Protein AF-A0A1H4EUS7-F1 (afdb_monomer_lite)

pLDDT: mean 73.01, std 17.42, range [33.56, 90.19]

Foldseek 3Di:
DDDDDDDVVVVVDDDDDDDDDDDDDDDPPDPDDPPDLVLVLVLLVLLLVVCLVVLQQLPPDPVSLLLLLLQQCASNNPSCLVSNQSSLVSDPPHDPVVSVVSNVVSNVPNPVPRHVVSVVVSSVVSVDDSVVSVVVSVVVVPPD

Secondary structure (DSSP, 8-state):
-------TTTTSS--------------S--------HHHHHHHHHHHHHHHHHTT--S-SSHHHHHHHHHHHHHHHGGGGHHHHHHHHHHSTT--HHHHHHHHHHHHH---SSS-HHHHHHHHHHTT--HHHHHHHHHHHHT--

Structure (mmCIF, N/CA/C/O backbone):
data_AF-A0A1H4EUS7-F1
#
_entry.id   AF-A0A1H4EUS7-F1
#
loop_
_atom_site.group_PDB
_atom_site.id
_atom_site.type_symbol
_atom_site.label_atom_id
_atom_site.label_alt_id
_atom_site.label_comp_id
_atom_site.label_asym_id
_atom_site.label_entity_id
_atom_site.label_seq_id
_atom_site.pdbx_PDB_ins_code
_atom_site.Cartn_x
_atom_site.Cartn_y
_atom_site.Cartn_z
_atom_site.occupancy
_atom_site.B_iso_or_equiv
_atom_site.auth_seq_id
_atom_site.auth_comp_id
_atom_site.auth_asym_id
_atom_site.auth_atom_id
_atom_site.pdbx_PDB_model_num
ATOM 1 N N . MET A 1 1 ? 37.264 50.391 -29.932 1.00 42.25 1 MET A N 1
ATOM 2 C CA . MET A 1 1 ? 36.592 49.131 -30.314 1.00 42.25 1 MET A CA 1
ATOM 3 C C . MET A 1 1 ? 37.417 48.023 -29.698 1.00 42.25 1 MET A C 1
ATOM 5 O O . MET A 1 1 ? 38.415 47.619 -30.277 1.00 42.25 1 MET A O 1
ATOM 9 N N . GLU A 1 2 ? 37.110 47.696 -28.447 1.00 45.62 2 GLU A N 1
ATOM 10 C CA . GLU A 1 2 ? 37.923 46.810 -27.613 1.00 45.62 2 GLU A CA 1
ATOM 11 C C . GLU A 1 2 ? 37.609 45.347 -27.922 1.00 45.62 2 GLU A C 1
ATOM 13 O O . GLU A 1 2 ? 36.449 44.949 -28.031 1.00 45.62 2 GLU A O 1
ATOM 18 N N . ALA A 1 3 ? 38.676 44.577 -28.123 1.00 51.88 3 ALA A N 1
ATOM 19 C CA . ALA A 1 3 ? 38.644 43.156 -28.404 1.00 51.88 3 ALA A CA 1
ATOM 20 C C . ALA A 1 3 ? 38.525 42.375 -27.088 1.00 51.88 3 ALA A C 1
ATOM 22 O O . ALA A 1 3 ? 39.385 42.481 -26.217 1.00 51.88 3 ALA A O 1
ATOM 23 N N . LEU A 1 4 ? 37.468 41.574 -26.965 1.00 45.91 4 LEU A N 1
ATOM 24 C CA . LEU A 1 4 ? 37.301 40.580 -25.906 1.00 45.91 4 LEU A CA 1
ATOM 25 C C . LEU A 1 4 ? 38.198 39.371 -26.210 1.00 45.91 4 LEU A C 1
ATOM 27 O O . LEU A 1 4 ? 37.852 38.529 -27.038 1.00 45.91 4 LEU A O 1
ATOM 31 N N . ALA A 1 5 ? 39.364 39.307 -25.563 1.00 57.22 5 ALA A N 1
ATOM 32 C CA . ALA A 1 5 ? 40.206 38.117 -25.534 1.00 57.22 5 ALA A CA 1
ATOM 33 C C . ALA A 1 5 ? 39.714 37.157 -24.437 1.00 57.22 5 ALA A C 1
ATOM 35 O O . ALA A 1 5 ? 39.392 37.567 -23.326 1.00 57.22 5 ALA A O 1
ATOM 36 N N . PHE A 1 6 ? 39.616 35.883 -24.804 1.00 51.50 6 PHE A N 1
ATOM 37 C CA . PHE A 1 6 ? 39.058 34.778 -24.031 1.00 51.50 6 PHE A CA 1
ATOM 38 C C . PHE A 1 6 ? 39.945 34.447 -22.818 1.00 51.50 6 PHE A C 1
ATOM 40 O O . PHE A 1 6 ? 41.087 34.023 -22.989 1.00 51.50 6 PHE A O 1
ATOM 47 N N . ASP A 1 7 ? 39.419 34.652 -21.609 1.00 60.41 7 ASP A N 1
ATOM 48 C CA . ASP A 1 7 ? 40.129 34.455 -20.342 1.00 60.41 7 ASP A CA 1
ATOM 49 C C . ASP A 1 7 ? 39.904 33.017 -19.818 1.00 60.41 7 ASP A C 1
ATOM 51 O O . ASP A 1 7 ? 38.775 32.658 -19.465 1.00 60.41 7 ASP A O 1
ATOM 55 N N . PRO A 1 8 ? 40.930 32.145 -19.790 1.00 54.75 8 PRO A N 1
ATOM 56 C CA . PRO A 1 8 ? 40.759 30.720 -19.499 1.00 54.75 8 PRO A CA 1
ATOM 57 C C . PRO A 1 8 ? 40.483 30.409 -18.018 1.00 54.75 8 PRO A C 1
ATOM 59 O O . PRO A 1 8 ? 40.166 29.265 -17.695 1.00 54.75 8 PRO A O 1
ATOM 62 N N . LEU A 1 9 ? 40.568 31.395 -17.113 1.00 50.88 9 LEU A N 1
ATOM 63 C CA . LEU A 1 9 ? 40.264 31.203 -15.690 1.00 50.88 9 LEU A CA 1
ATOM 64 C C . LEU A 1 9 ? 38.757 31.284 -15.387 1.00 50.88 9 LEU A C 1
ATOM 66 O O . LEU A 1 9 ? 38.291 30.666 -14.434 1.00 50.88 9 LEU A O 1
ATOM 70 N N . ALA A 1 10 ? 37.972 31.947 -16.246 1.00 53.97 10 ALA A N 1
ATOM 71 C CA . ALA A 1 10 ? 36.510 31.999 -16.133 1.00 53.97 10 ALA A CA 1
ATOM 72 C C . ALA A 1 10 ? 35.837 30.634 -16.380 1.00 53.97 10 ALA A C 1
ATOM 74 O O . ALA A 1 10 ? 34.669 30.435 -16.050 1.00 53.97 10 ALA A O 1
ATOM 75 N N . TRP A 1 11 ? 36.574 29.681 -16.954 1.00 57.50 11 TRP A N 1
ATOM 76 C CA . TRP A 1 11 ? 36.070 28.346 -17.270 1.00 57.50 11 TRP A CA 1
ATOM 77 C C . TRP A 1 11 ? 36.243 27.330 -16.135 1.00 57.50 11 TRP A C 1
ATOM 79 O O . TRP A 1 11 ? 35.674 26.244 -16.204 1.00 57.50 11 TRP A O 1
ATOM 89 N N . LEU A 1 12 ? 36.982 27.677 -15.074 1.00 50.00 12 LEU A N 1
ATOM 90 C CA . LEU A 1 12 ? 37.103 26.833 -13.881 1.00 50.00 12 LEU A CA 1
ATOM 91 C C . LEU A 1 12 ? 35.919 27.019 -12.906 1.00 50.00 12 LEU A C 1
ATOM 93 O O . LEU A 1 12 ? 35.743 26.207 -12.003 1.00 50.00 12 LEU A O 1
ATOM 97 N N . GLU A 1 13 ? 35.079 28.041 -13.113 1.00 52.19 13 GLU A N 1
ATOM 98 C CA . GLU A 1 13 ? 33.923 28.365 -12.264 1.00 52.19 13 GLU A CA 1
ATOM 99 C C . GLU A 1 13 ? 32.618 28.473 -13.068 1.00 52.19 13 GLU A C 1
ATOM 101 O O . GLU A 1 13 ? 31.943 29.503 -13.091 1.00 52.19 13 GLU A O 1
ATOM 106 N N . GLN A 1 14 ? 32.231 27.389 -13.739 1.00 53.53 14 GLN A N 1
ATOM 107 C CA . GLN A 1 14 ? 30.871 27.245 -14.265 1.00 53.53 14 GLN A CA 1
ATOM 108 C C . GLN A 1 14 ? 30.231 25.991 -13.652 1.00 53.53 14 GLN A C 1
ATOM 110 O O . GLN A 1 14 ? 30.566 24.873 -14.056 1.00 53.53 14 GLN A O 1
ATOM 115 N N . PRO A 1 15 ? 29.310 26.131 -12.679 1.00 50.19 15 PRO A N 1
ATOM 116 C CA . PRO A 1 15 ? 28.418 25.036 -12.330 1.00 50.19 15 PRO A CA 1
ATOM 117 C C . PRO A 1 15 ? 27.589 24.681 -13.571 1.00 50.19 15 PRO A C 1
ATOM 119 O O . PRO A 1 15 ? 26.894 25.524 -14.136 1.00 50.19 15 PRO A O 1
ATOM 122 N N . THR A 1 16 ? 27.712 23.436 -14.028 1.00 44.88 16 THR A N 1
ATOM 123 C CA . THR A 1 16 ? 26.932 22.903 -15.149 1.00 44.88 16 THR A CA 1
ATOM 124 C C . THR A 1 16 ? 25.438 22.908 -14.816 1.00 44.88 16 THR A C 1
ATOM 126 O O . THR A 1 16 ? 25.017 22.364 -13.800 1.00 44.88 16 THR A O 1
ATOM 129 N N . ASP A 1 17 ? 24.703 23.566 -15.712 1.00 43.06 17 ASP A N 1
ATOM 130 C CA . ASP A 1 17 ? 23.289 23.477 -16.086 1.00 43.06 17 ASP A CA 1
ATOM 131 C C . ASP A 1 17 ? 22.411 22.410 -15.397 1.00 43.06 17 ASP A C 1
ATOM 133 O O . ASP A 1 17 ? 22.710 21.218 -15.435 1.00 43.06 17 ASP A O 1
ATOM 137 N N . ALA A 1 18 ? 21.267 22.847 -14.855 1.00 41.66 18 ALA A N 1
ATOM 138 C CA . ALA A 1 18 ? 19.929 22.479 -15.342 1.00 41.66 18 ALA A CA 1
ATOM 139 C C . ALA A 1 18 ? 18.861 22.699 -14.254 1.00 41.66 18 ALA A C 1
ATOM 141 O O . ALA A 1 18 ? 19.071 22.401 -13.083 1.00 41.66 18 ALA A O 1
ATOM 142 N N . GLN A 1 19 ? 17.662 23.085 -14.704 1.00 44.28 19 GLN A N 1
ATOM 143 C CA . GLN A 1 19 ? 16.376 23.129 -13.983 1.00 44.28 19 GLN A CA 1
ATOM 144 C C . GLN A 1 19 ? 16.001 24.512 -13.427 1.00 44.28 19 GLN A C 1
ATOM 146 O O . GLN A 1 19 ? 16.182 24.852 -12.260 1.00 44.28 19 GLN A O 1
ATOM 151 N N . GLY A 1 20 ? 15.416 25.309 -14.323 1.00 33.56 20 GLY A N 1
ATOM 152 C CA . GLY A 1 20 ? 14.656 26.495 -13.969 1.00 33.56 20 GLY A CA 1
ATOM 153 C C . GLY A 1 20 ? 13.412 26.184 -13.128 1.00 33.56 20 GLY A C 1
ATOM 154 O O . GLY A 1 20 ? 12.858 25.087 -13.171 1.00 33.56 20 GLY A O 1
ATOM 155 N N . ALA A 1 21 ? 12.976 27.239 -12.437 1.00 34.09 21 ALA A N 1
ATOM 156 C CA . ALA A 1 21 ? 11.788 27.372 -11.592 1.00 34.09 21 ALA A CA 1
ATOM 157 C C . ALA A 1 21 ? 11.876 26.739 -10.186 1.00 34.09 21 ALA A C 1
ATOM 159 O O . ALA A 1 21 ? 11.402 25.646 -9.895 1.00 34.09 21 ALA A O 1
ATOM 160 N N . THR A 1 22 ? 12.459 27.550 -9.307 1.00 39.47 22 THR A N 1
ATOM 161 C CA . THR A 1 22 ? 12.283 27.659 -7.849 1.00 39.47 22 THR A CA 1
ATOM 162 C C . THR A 1 22 ? 10.798 27.731 -7.413 1.00 39.47 22 THR A C 1
ATOM 164 O O . THR A 1 22 ? 9.907 27.832 -8.252 1.00 39.47 22 THR A O 1
ATOM 167 N N . PRO A 1 23 ? 10.478 27.928 -6.119 1.00 50.44 23 PRO A N 1
ATOM 168 C CA . PRO A 1 23 ? 10.851 27.191 -4.913 1.00 50.44 23 PRO A CA 1
ATOM 169 C C . PRO A 1 23 ? 9.578 26.800 -4.121 1.00 50.44 23 PRO A C 1
ATOM 171 O 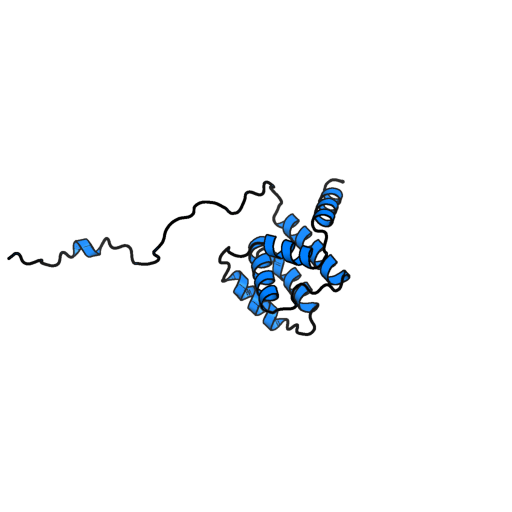O . PRO A 1 23 ? 8.649 27.591 -3.966 1.00 50.44 23 PRO A O 1
ATOM 174 N N . SER A 1 24 ? 9.519 25.608 -3.534 1.00 39.09 24 SER A N 1
ATOM 175 C CA . SER A 1 24 ? 8.562 25.344 -2.449 1.00 39.09 24 SER A CA 1
ATOM 176 C C . SER A 1 24 ? 9.195 24.422 -1.428 1.00 39.09 24 SER A C 1
ATOM 178 O O . SER A 1 24 ? 9.159 23.198 -1.516 1.00 39.09 24 SER A O 1
ATOM 180 N N . ALA A 1 25 ? 9.817 25.083 -0.458 1.00 35.72 25 ALA A N 1
ATOM 181 C CA . ALA A 1 25 ? 9.973 24.566 0.881 1.00 35.72 25 ALA A CA 1
ATOM 182 C C . ALA A 1 25 ? 8.640 23.987 1.376 1.00 35.72 25 ALA A C 1
ATOM 184 O O . ALA A 1 25 ? 7.596 24.594 1.152 1.00 35.72 25 ALA A O 1
ATOM 185 N N . CYS A 1 26 ? 8.731 22.873 2.107 1.00 35.06 26 CYS A N 1
ATOM 186 C CA . CYS A 1 26 ? 7.713 22.370 3.027 1.00 35.06 26 CYS A CA 1
ATOM 187 C C . CYS A 1 26 ? 6.364 22.084 2.337 1.00 35.06 26 CYS A C 1
ATOM 189 O O . CYS A 1 26 ? 5.559 22.965 2.081 1.00 35.06 26 CYS A O 1
ATOM 191 N N . GLN A 1 27 ? 5.993 20.837 2.095 1.00 36.53 27 GLN A N 1
ATOM 192 C CA . GLN A 1 27 ? 5.427 20.008 3.152 1.00 36.53 27 GLN A CA 1
ATOM 193 C C . GLN A 1 27 ? 5.258 18.593 2.581 1.00 36.53 27 GLN A C 1
ATOM 195 O O . GLN A 1 27 ? 4.406 18.370 1.726 1.00 36.53 27 GLN A O 1
ATOM 200 N N . GLN A 1 28 ? 5.973 17.608 3.123 1.00 37.12 28 GLN A N 1
ATOM 201 C CA . GLN A 1 28 ? 5.195 16.462 3.575 1.00 37.12 28 GLN A CA 1
ATOM 202 C C . GLN A 1 28 ? 4.521 16.948 4.862 1.00 37.12 28 GLN A C 1
ATOM 204 O O . GLN A 1 28 ? 5.231 17.430 5.750 1.00 37.12 28 GLN A O 1
ATOM 209 N N . PRO A 1 29 ? 3.181 16.955 4.949 1.00 42.06 29 PRO A N 1
ATOM 210 C CA . PRO A 1 29 ? 2.515 17.313 6.184 1.00 42.06 29 PRO A CA 1
ATOM 211 C C . PRO A 1 29 ? 3.060 16.425 7.299 1.00 42.06 29 PRO A C 1
ATOM 213 O O . PRO A 1 29 ? 3.030 15.199 7.221 1.00 42.06 29 PRO A O 1
ATOM 216 N N . THR A 1 30 ? 3.587 17.084 8.323 1.00 41.84 30 THR A N 1
ATOM 217 C CA . THR A 1 30 ? 3.795 16.553 9.664 1.00 41.84 30 THR A CA 1
ATOM 218 C C . THR A 1 30 ? 2.663 15.601 10.061 1.00 41.84 30 THR A C 1
ATOM 220 O O . THR A 1 30 ? 1.555 16.041 10.359 1.00 41.84 30 THR A O 1
ATOM 223 N N . VAL A 1 31 ? 2.954 14.306 10.114 1.00 41.91 31 VAL A N 1
ATOM 224 C CA . VAL A 1 31 ? 2.363 13.385 11.090 1.00 41.91 31 VAL A CA 1
ATOM 225 C C . VAL A 1 31 ? 3.560 12.963 11.938 1.00 41.91 31 VAL A C 1
ATOM 227 O O . VAL A 1 31 ? 4.358 12.133 11.542 1.00 41.91 31 VAL A O 1
ATOM 230 N N . SER A 1 32 ? 3.904 13.675 13.007 1.00 36.78 32 SER A N 1
ATOM 231 C CA . SER A 1 32 ? 3.227 13.549 14.300 1.00 36.78 32 SER A CA 1
ATOM 232 C C . SER A 1 32 ? 2.871 12.101 14.628 1.00 36.78 32 SER A C 1
ATOM 234 O O . SER A 1 32 ? 1.740 11.833 14.998 1.00 36.78 32 SER A O 1
ATOM 236 N N . GLN A 1 33 ? 3.812 11.172 14.470 1.00 42.53 33 GLN A N 1
ATOM 237 C CA . GLN A 1 33 ? 3.945 9.986 15.314 1.00 42.53 33 GLN A CA 1
ATOM 238 C C . GLN A 1 33 ? 5.311 9.340 15.025 1.00 42.53 33 GLN A C 1
ATOM 240 O O . GLN A 1 33 ? 5.640 9.129 13.862 1.00 42.53 33 GLN A O 1
ATOM 245 N N . PRO A 1 34 ? 6.118 8.988 16.036 1.00 47.91 34 PRO A N 1
ATOM 246 C CA . PRO A 1 34 ? 7.180 8.008 15.857 1.00 47.91 34 PRO A CA 1
ATOM 247 C C . PRO A 1 34 ? 6.524 6.622 15.752 1.00 47.91 34 PRO A C 1
ATOM 249 O O . PRO A 1 34 ? 6.615 5.825 16.680 1.00 47.91 34 PRO A O 1
ATOM 252 N N . LEU A 1 35 ? 5.773 6.362 14.675 1.00 55.53 35 LEU A N 1
ATOM 253 C CA . LEU A 1 35 ? 5.370 4.997 14.351 1.00 55.53 35 LEU A CA 1
ATOM 254 C C . LEU A 1 35 ? 6.557 4.336 13.658 1.00 55.53 35 LEU A C 1
ATOM 256 O O . LEU A 1 35 ? 7.124 4.877 12.709 1.00 55.53 35 LEU A O 1
ATOM 260 N N . SER A 1 36 ? 6.999 3.204 14.187 1.00 68.12 36 SER A N 1
ATOM 261 C CA . SER A 1 36 ? 8.159 2.518 13.631 1.00 68.12 36 SER A CA 1
ATOM 262 C C . SER A 1 36 ? 7.826 2.017 12.218 1.00 68.12 36 SER A C 1
ATOM 264 O O . SER A 1 36 ? 6.689 1.601 11.985 1.00 68.12 36 SER A O 1
ATOM 266 N N . PRO A 1 37 ? 8.787 1.952 11.279 1.00 71.25 37 PRO A N 1
ATOM 267 C CA . PRO A 1 37 ? 8.550 1.418 9.928 1.00 71.25 37 PRO A CA 1
ATOM 268 C C . PRO A 1 37 ? 7.943 -0.001 9.933 1.00 71.25 37 PRO A C 1
ATOM 270 O O . PRO A 1 37 ? 7.223 -0.388 9.015 1.00 71.25 37 PRO A O 1
ATOM 273 N N . SER A 1 38 ? 8.173 -0.764 11.007 1.00 75.06 38 SER A N 1
ATOM 274 C CA . SER A 1 38 ? 7.538 -2.064 11.255 1.00 75.06 38 SER A CA 1
ATOM 275 C C . SER A 1 38 ? 6.027 -1.971 11.537 1.00 75.06 38 SER A C 1
ATOM 277 O O . SER A 1 38 ? 5.249 -2.792 11.056 1.00 75.06 38 SER A O 1
ATOM 279 N N . GLU A 1 39 ? 5.579 -0.959 12.285 1.00 80.69 39 GLU A N 1
ATOM 280 C CA . GLU A 1 39 ? 4.156 -0.758 12.589 1.00 80.69 39 GLU A CA 1
ATOM 281 C C . GLU A 1 39 ? 3.381 -0.308 11.351 1.00 80.69 39 GLU A C 1
ATOM 283 O O . GLU A 1 39 ? 2.255 -0.751 11.126 1.00 80.69 39 GLU A O 1
ATOM 288 N N . GLU A 1 40 ? 3.999 0.531 10.517 1.00 82.50 40 GLU A N 1
ATOM 289 C CA . GLU A 1 40 ? 3.407 0.964 9.252 1.00 82.50 40 GLU A CA 1
ATOM 290 C C . GLU A 1 40 ? 3.221 -0.220 8.290 1.00 82.50 40 GLU A C 1
ATOM 292 O O . GLU A 1 40 ? 2.160 -0.360 7.676 1.00 82.50 40 GLU A O 1
ATOM 297 N N . LEU A 1 41 ? 4.195 -1.141 8.241 1.00 86.44 41 LEU A N 1
ATOM 298 C CA . LEU A 1 41 ? 4.075 -2.405 7.509 1.00 86.44 41 LEU A CA 1
ATOM 299 C C . LEU A 1 41 ? 2.926 -3.255 8.046 1.00 86.44 41 LEU A C 1
ATOM 301 O O . LEU A 1 41 ? 2.137 -3.787 7.265 1.00 86.44 41 LEU A O 1
ATOM 305 N N . ALA A 1 42 ? 2.814 -3.388 9.366 1.00 86.69 42 ALA A N 1
ATOM 306 C CA . ALA A 1 42 ? 1.767 -4.186 9.988 1.00 86.69 42 ALA A CA 1
ATOM 307 C C . ALA A 1 42 ? 0.365 -3.614 9.706 1.00 86.69 42 ALA A C 1
ATOM 309 O O . ALA A 1 42 ? -0.548 -4.369 9.362 1.00 86.69 42 ALA A O 1
ATOM 310 N N . LEU A 1 43 ? 0.204 -2.288 9.761 1.00 86.88 43 LEU A N 1
ATOM 311 C CA . LEU A 1 43 ? -1.028 -1.600 9.365 1.00 86.88 43 LEU A CA 1
ATOM 312 C C . LEU A 1 43 ? -1.351 -1.829 7.890 1.00 86.88 43 LEU A C 1
ATOM 314 O O . LEU A 1 43 ? -2.465 -2.241 7.564 1.00 86.88 43 LEU A O 1
ATOM 318 N N . ALA A 1 44 ? -0.380 -1.631 6.998 1.00 88.12 44 ALA A N 1
ATOM 319 C CA . ALA A 1 44 ? -0.572 -1.860 5.572 1.00 88.12 44 ALA A CA 1
ATOM 320 C C . ALA A 1 44 ? -0.924 -3.324 5.261 1.00 88.12 44 ALA A C 1
ATOM 322 O O . ALA A 1 44 ? -1.776 -3.597 4.413 1.00 88.12 44 ALA A O 1
ATOM 323 N N . THR A 1 45 ? -0.335 -4.265 6.002 1.00 90.19 45 THR A N 1
ATOM 324 C CA . THR A 1 45 ? -0.659 -5.696 5.937 1.00 90.19 45 THR A CA 1
ATOM 325 C C . THR A 1 45 ? -2.098 -5.962 6.360 1.00 90.19 45 THR A C 1
ATOM 327 O O . THR A 1 45 ? -2.819 -6.681 5.669 1.00 90.19 45 THR A O 1
ATOM 330 N N . ALA A 1 46 ? -2.541 -5.377 7.475 1.00 89.69 46 ALA A N 1
ATOM 331 C CA . ALA A 1 46 ? -3.907 -5.531 7.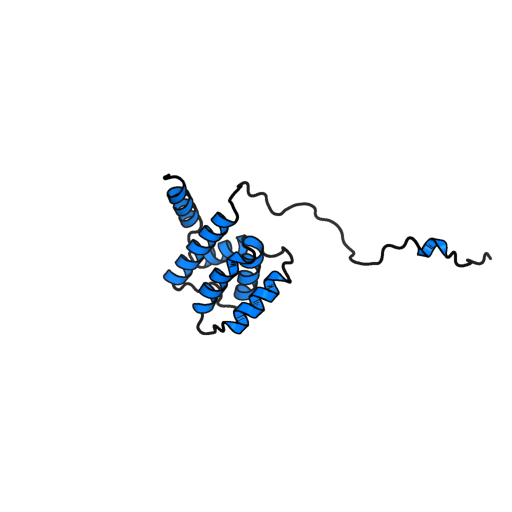964 1.00 89.69 46 ALA A CA 1
ATOM 332 C C . ALA A 1 46 ? -4.929 -4.986 6.953 1.00 89.69 46 ALA A C 1
ATOM 334 O O . ALA A 1 46 ? -5.892 -5.675 6.624 1.00 89.69 46 ALA A O 1
ATOM 335 N N . VAL A 1 47 ? -4.669 -3.802 6.389 1.00 89.38 47 VAL A N 1
ATOM 336 C CA . VAL A 1 47 ? -5.494 -3.201 5.327 1.00 89.38 47 VAL A CA 1
ATOM 337 C C . VAL A 1 47 ? -5.522 -4.084 4.075 1.00 89.38 47 VAL A C 1
ATOM 339 O O . VAL A 1 47 ? -6.588 -4.336 3.521 1.00 89.38 47 VAL A O 1
ATOM 342 N N . THR A 1 48 ? -4.366 -4.601 3.653 1.00 89.75 48 THR A N 1
ATOM 343 C CA . THR A 1 48 ? -4.239 -5.508 2.500 1.00 89.75 48 THR A CA 1
ATOM 344 C C . THR A 1 48 ? -5.051 -6.788 2.689 1.00 89.75 48 THR A C 1
ATOM 346 O O . THR A 1 48 ? -5.786 -7.194 1.793 1.00 89.75 48 THR A O 1
ATOM 349 N N . ARG A 1 49 ? -4.971 -7.416 3.866 1.00 88.69 49 ARG A N 1
ATOM 350 C CA . ARG A 1 49 ? -5.770 -8.609 4.179 1.00 88.69 49 ARG A CA 1
ATOM 351 C C . ARG A 1 49 ? -7.261 -8.322 4.126 1.00 88.69 49 ARG A C 1
ATOM 353 O O . ARG A 1 49 ? -8.011 -9.112 3.569 1.00 88.69 49 ARG A O 1
ATOM 360 N N . GLU A 1 50 ? -7.675 -7.196 4.686 1.00 88.69 50 GLU A N 1
ATOM 361 C CA . GLU A 1 50 ? -9.074 -6.788 4.710 1.00 88.69 50 GLU A CA 1
ATOM 362 C C . GLU A 1 50 ? -9.628 -6.566 3.288 1.00 88.69 50 GLU A C 1
ATOM 364 O O . GLU A 1 50 ? -10.739 -6.997 2.981 1.00 88.69 50 GLU A O 1
ATOM 369 N N . LEU A 1 51 ? -8.831 -5.972 2.391 1.00 87.94 51 LEU A N 1
ATOM 370 C CA . LEU A 1 51 ? -9.153 -5.851 0.963 1.00 87.94 51 LEU A CA 1
ATOM 371 C C . LEU A 1 51 ? -9.375 -7.218 0.307 1.00 87.94 51 LEU A C 1
ATOM 373 O O . LEU A 1 51 ? -10.378 -7.415 -0.377 1.00 87.94 51 LEU A O 1
ATOM 377 N N . ILE A 1 52 ? -8.467 -8.167 0.556 1.00 87.19 52 ILE A N 1
ATOM 378 C CA . ILE A 1 52 ? -8.536 -9.529 0.006 1.00 87.19 52 ILE A CA 1
ATOM 379 C C . ILE A 1 52 ? -9.771 -10.269 0.533 1.00 87.19 52 ILE A C 1
ATOM 381 O O . ILE A 1 52 ? -10.492 -10.886 -0.247 1.00 87.19 52 ILE A O 1
ATOM 385 N N . VAL A 1 53 ? -10.051 -10.187 1.839 1.00 87.62 53 VAL A N 1
ATOM 386 C CA . VAL A 1 53 ? -11.225 -10.822 2.470 1.00 87.62 53 VAL A CA 1
ATOM 387 C C . VAL A 1 53 ? -12.528 -10.256 1.912 1.00 87.62 53 VAL A C 1
ATOM 389 O O . VAL A 1 53 ? -13.483 -10.999 1.695 1.00 87.62 53 VAL A O 1
ATOM 392 N N . ARG A 1 54 ? -12.568 -8.947 1.647 1.00 85.19 54 ARG A N 1
ATOM 393 C CA . ARG A 1 54 ? -13.719 -8.282 1.022 1.00 85.19 54 ARG A CA 1
ATOM 394 C C . ARG A 1 54 ? -13.800 -8.506 -0.486 1.00 85.19 54 ARG A C 1
ATOM 396 O O . ARG A 1 54 ? -14.79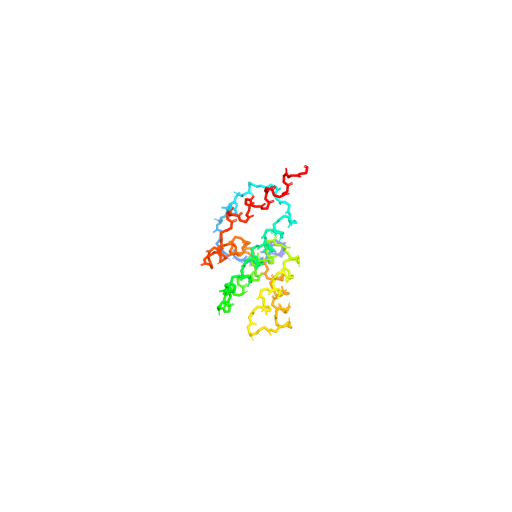0 -8.101 -1.088 1.00 85.19 54 ARG A O 1
ATOM 403 N N . ASN A 1 55 ? -12.786 -9.133 -1.086 1.00 81.31 55 ASN A N 1
ATOM 404 C CA . ASN A 1 55 ? -12.643 -9.284 -2.531 1.00 81.31 55 ASN A CA 1
ATOM 405 C C . ASN A 1 55 ? -12.770 -7.930 -3.261 1.00 81.31 55 ASN A C 1
ATOM 407 O O . ASN A 1 55 ? -13.354 -7.831 -4.341 1.00 81.31 55 ASN A O 1
ATOM 411 N N . ALA A 1 56 ? -12.283 -6.868 -2.610 1.00 81.25 56 ALA A N 1
ATOM 412 C CA . ALA A 1 56 ? -12.397 -5.499 -3.075 1.00 81.25 56 ALA A CA 1
ATOM 413 C C . ALA A 1 56 ? -11.162 -5.150 -3.906 1.00 81.25 56 ALA A C 1
ATOM 415 O O . ALA A 1 56 ? -10.055 -4.988 -3.383 1.00 81.25 56 ALA A O 1
ATOM 416 N N . ASN A 1 57 ? -11.349 -5.051 -5.220 1.00 77.19 57 ASN A N 1
ATOM 417 C CA . ASN A 1 57 ? -10.257 -4.736 -6.124 1.00 77.19 57 ASN A CA 1
ATOM 418 C C . ASN A 1 57 ? -9.959 -3.229 -6.100 1.00 77.19 57 ASN A C 1
ATOM 420 O O . ASN A 1 57 ? -10.701 -2.437 -6.662 1.00 77.19 57 ASN A O 1
ATOM 424 N N . ILE A 1 58 ? -8.853 -2.831 -5.471 1.00 79.06 58 ILE A N 1
ATOM 425 C CA . ILE A 1 58 ? -8.345 -1.445 -5.518 1.00 79.06 58 ILE A CA 1
ATOM 426 C C . ILE A 1 58 ? -7.497 -1.154 -6.760 1.00 79.06 58 ILE A C 1
ATOM 428 O O . ILE A 1 58 ? -7.124 -0.011 -6.997 1.00 79.06 58 ILE A O 1
ATOM 432 N N . ALA A 1 59 ? -7.151 -2.186 -7.529 1.00 73.56 59 ALA A N 1
ATOM 433 C CA . ALA A 1 59 ? -6.270 -2.115 -8.686 1.00 73.56 59 ALA A CA 1
ATOM 434 C C . ALA A 1 59 ? -7.016 -2.581 -9.947 1.00 73.56 59 ALA A C 1
ATOM 436 O O . ALA A 1 59 ? -6.570 -3.479 -10.663 1.00 73.56 59 ALA A O 1
ATOM 437 N N . GLU A 1 60 ? -8.195 -2.002 -10.194 1.00 71.94 60 GLU A N 1
ATOM 438 C CA . GLU A 1 60 ? -8.969 -2.257 -11.418 1.00 71.94 60 GLU A CA 1
ATOM 439 C C . GLU A 1 60 ? -8.258 -1.704 -12.656 1.00 71.94 60 GLU A C 1
ATOM 441 O O . GLU A 1 60 ? -8.220 -2.360 -13.699 1.00 71.94 60 GLU A O 1
ATOM 446 N N . SER A 1 61 ? -7.630 -0.532 -12.522 1.00 80.88 61 SER A N 1
ATOM 447 C CA . SER A 1 61 ? -6.850 0.094 -13.586 1.00 80.88 61 SER A CA 1
ATOM 448 C C . SER A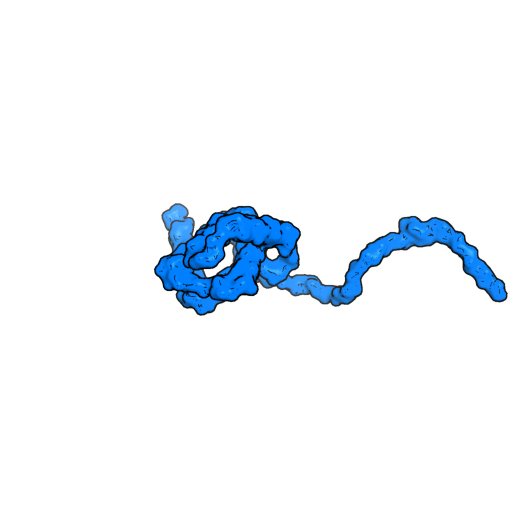 1 61 ? -5.353 -0.121 -13.388 1.00 80.88 61 SER A C 1
ATOM 450 O O . SER A 1 61 ? -4.833 -0.159 -12.272 1.00 80.88 61 SER A O 1
ATOM 452 N N . TYR A 1 62 ? -4.621 -0.176 -14.502 1.00 81.25 62 TYR A N 1
ATOM 453 C CA . TYR A 1 62 ? -3.159 -0.239 -14.478 1.00 81.25 62 TYR A CA 1
ATOM 454 C C . TYR A 1 62 ? -2.528 0.984 -13.788 1.00 81.25 62 TYR A C 1
ATOM 456 O O . TYR A 1 62 ? -1.504 0.846 -13.127 1.00 81.25 62 TYR A O 1
ATOM 464 N N . ASP A 1 63 ? -3.137 2.167 -13.902 1.00 83.94 63 ASP A N 1
ATOM 465 C CA . ASP A 1 63 ? -2.637 3.381 -13.247 1.00 83.94 63 ASP A CA 1
ATOM 466 C C . ASP A 1 63 ? -2.709 3.276 -11.713 1.00 83.94 63 ASP A C 1
ATOM 468 O O . ASP A 1 63 ? -1.706 3.493 -11.034 1.00 83.94 63 ASP A O 1
ATOM 472 N N . ASP A 1 64 ? -3.848 2.831 -11.172 1.00 85.00 64 ASP A N 1
ATOM 473 C CA . ASP A 1 64 ? -4.030 2.573 -9.737 1.00 85.00 64 ASP A CA 1
ATOM 474 C C . ASP A 1 64 ? -3.043 1.522 -9.226 1.00 85.00 64 ASP A C 1
ATOM 476 O O . ASP A 1 64 ? -2.422 1.686 -8.177 1.00 85.00 64 ASP A O 1
ATOM 480 N N . TYR A 1 65 ? -2.827 0.470 -10.013 1.00 82.56 65 TYR A N 1
ATOM 481 C CA . TYR A 1 65 ? -1.848 -0.572 -9.726 1.00 82.56 65 TYR A CA 1
ATOM 482 C C . TYR A 1 65 ? -0.401 -0.048 -9.663 1.00 82.56 65 TYR A C 1
ATOM 484 O O . TYR A 1 65 ? 0.381 -0.440 -8.790 1.00 82.56 65 TYR A O 1
ATOM 492 N N . VAL A 1 66 ? -0.028 0.847 -10.581 1.00 84.62 66 VAL A N 1
ATOM 493 C CA . VAL A 1 66 ? 1.294 1.483 -10.593 1.00 84.62 66 VAL A CA 1
ATOM 494 C C . VAL A 1 66 ? 1.440 2.423 -9.394 1.00 84.62 66 VAL A C 1
ATOM 496 O O . VAL A 1 66 ? 2.441 2.341 -8.681 1.00 84.62 66 VAL A O 1
ATOM 499 N N . ARG A 1 67 ? 0.431 3.258 -9.115 1.00 86.25 67 ARG A N 1
ATOM 500 C CA . ARG A 1 67 ? 0.404 4.159 -7.948 1.00 86.25 67 ARG A CA 1
ATOM 501 C C . ARG A 1 67 ? 0.502 3.397 -6.633 1.00 86.25 67 ARG A C 1
ATOM 503 O O . ARG A 1 67 ? 1.254 3.802 -5.754 1.00 86.25 67 ARG A O 1
ATOM 510 N N . LEU A 1 68 ? -0.206 2.277 -6.519 1.00 87.50 68 LEU A N 1
ATOM 511 C CA . LEU A 1 68 ? -0.142 1.373 -5.376 1.00 87.50 68 LEU A CA 1
ATOM 512 C C . LEU A 1 68 ? 1.286 0.862 -5.140 1.00 87.50 68 LEU A C 1
ATOM 514 O O . LEU A 1 68 ? 1.777 0.903 -4.012 1.00 87.50 68 LEU A O 1
ATOM 518 N N . GLY A 1 69 ? 1.966 0.420 -6.202 1.00 88.25 69 GLY A N 1
ATOM 519 C CA . GLY A 1 69 ? 3.354 -0.040 -6.126 1.00 88.25 69 GLY A CA 1
ATOM 520 C C . GLY A 1 69 ? 4.303 1.051 -5.628 1.00 88.25 69 GLY A C 1
ATOM 521 O O . GLY A 1 69 ? 5.085 0.811 -4.710 1.00 88.25 69 GLY A O 1
ATOM 522 N N . PHE A 1 70 ? 4.184 2.269 -6.166 1.00 87.31 70 PHE A N 1
ATOM 523 C CA . PHE A 1 70 ? 4.970 3.416 -5.702 1.00 87.31 70 PHE A CA 1
ATOM 524 C C . PHE A 1 70 ? 4.650 3.810 -4.255 1.00 87.31 70 PHE A C 1
ATOM 526 O O . PHE A 1 70 ? 5.572 4.068 -3.486 1.00 87.31 70 PHE A O 1
ATOM 533 N N . ALA A 1 71 ? 3.376 3.798 -3.854 1.00 89.31 71 ALA A N 1
ATOM 534 C CA . ALA A 1 71 ? 2.954 4.123 -2.491 1.00 89.31 71 ALA A CA 1
ATOM 535 C C . ALA A 1 71 ? 3.584 3.183 -1.451 1.00 89.31 71 ALA A C 1
ATOM 537 O O . ALA A 1 71 ? 4.091 3.640 -0.424 1.00 89.31 71 ALA A O 1
ATOM 538 N N . LEU A 1 72 ? 3.579 1.874 -1.733 1.00 88.62 72 LEU A N 1
ATOM 539 C CA . LEU A 1 72 ? 4.185 0.859 -0.868 1.00 88.62 72 LEU A CA 1
ATOM 540 C C . LEU A 1 72 ? 5.713 0.950 -0.876 1.00 88.62 72 LEU A C 1
ATOM 542 O O . LEU A 1 72 ? 6.323 0.891 0.188 1.00 88.62 72 LEU A O 1
ATOM 546 N N . ALA A 1 73 ? 6.331 1.128 -2.046 1.00 88.31 73 ALA A N 1
ATOM 547 C CA . ALA A 1 73 ? 7.782 1.262 -2.159 1.00 88.31 73 ALA A CA 1
ATOM 548 C C . ALA A 1 73 ? 8.308 2.513 -1.434 1.00 88.31 73 ALA A C 1
ATOM 550 O O . ALA A 1 73 ? 9.371 2.460 -0.822 1.00 88.31 73 ALA A O 1
ATOM 551 N N . ASN A 1 74 ? 7.558 3.618 -1.453 1.00 85.38 74 ASN A N 1
ATOM 552 C CA . ASN A 1 74 ? 7.944 4.858 -0.786 1.00 85.38 74 ASN A CA 1
ATOM 553 C C . ASN A 1 74 ? 7.722 4.818 0.735 1.00 85.38 74 ASN A C 1
ATOM 555 O O . ASN A 1 74 ? 8.520 5.390 1.468 1.00 85.38 74 ASN A O 1
ATOM 559 N N . GLY A 1 75 ? 6.648 4.180 1.219 1.00 81.44 75 GLY A N 1
ATOM 560 C CA . GLY A 1 75 ? 6.382 4.075 2.663 1.00 81.44 75 GLY A CA 1
ATOM 561 C C . GLY A 1 75 ? 7.187 2.976 3.357 1.00 81.44 75 GLY A C 1
ATOM 562 O O . GLY A 1 75 ? 7.824 3.199 4.378 1.00 81.44 75 GLY A O 1
ATOM 563 N N . LEU A 1 76 ? 7.193 1.777 2.770 1.00 83.00 76 LEU A N 1
ATOM 564 C CA . LEU A 1 76 ? 7.701 0.555 3.404 1.00 83.00 76 LEU A CA 1
ATOM 565 C C . LEU A 1 76 ? 9.061 0.110 2.853 1.00 83.00 76 LEU A C 1
ATOM 567 O O . LEU A 1 76 ? 9.676 -0.815 3.388 1.00 83.00 76 LEU A O 1
ATOM 571 N N . GLY A 1 77 ? 9.519 0.705 1.748 1.00 83.19 77 GLY A N 1
ATOM 572 C CA . GLY A 1 77 ? 10.716 0.251 1.049 1.00 83.19 77 GLY A CA 1
ATOM 573 C C . GLY A 1 77 ? 10.564 -1.189 0.563 1.00 83.19 77 GLY A C 1
ATOM 574 O O . GLY A 1 77 ? 9.500 -1.598 0.106 1.00 83.19 77 GLY A O 1
ATOM 575 N N . SER A 1 78 ? 11.623 -1.988 0.696 1.00 81.19 78 SER A N 1
ATOM 576 C CA . SER A 1 78 ? 11.660 -3.399 0.285 1.00 81.19 78 SER A CA 1
ATOM 577 C C . SER A 1 78 ? 10.671 -4.301 1.033 1.00 81.19 78 SER A C 1
ATOM 579 O O . SER A 1 78 ? 10.260 -5.321 0.477 1.00 81.19 78 SER A O 1
ATOM 581 N N . ALA A 1 79 ? 10.251 -3.931 2.247 1.00 83.19 79 ALA A N 1
ATOM 582 C CA . ALA A 1 79 ? 9.331 -4.730 3.055 1.00 83.19 79 ALA A CA 1
ATOM 583 C C . ALA A 1 79 ? 7.907 -4.774 2.470 1.00 83.19 79 ALA A C 1
ATOM 585 O O . ALA A 1 79 ? 7.201 -5.767 2.632 1.00 83.19 79 ALA A O 1
ATOM 586 N N . GLY A 1 80 ? 7.504 -3.746 1.714 1.00 84.88 80 GLY A N 1
ATOM 587 C CA . GLY A 1 80 ? 6.201 -3.701 1.040 1.00 84.88 80 GLY A CA 1
ATOM 588 C C . GLY A 1 80 ? 6.066 -4.665 -0.146 1.00 84.88 80 GLY A C 1
ATOM 589 O O . GLY A 1 80 ? 4.975 -4.801 -0.700 1.00 84.88 80 GLY A O 1
ATOM 590 N N . ARG A 1 81 ? 7.151 -5.348 -0.538 1.00 86.56 81 ARG A N 1
ATOM 591 C CA . ARG A 1 81 ? 7.178 -6.261 -1.688 1.00 86.56 81 ARG A CA 1
ATOM 592 C C . ARG A 1 81 ? 6.163 -7.383 -1.532 1.00 86.56 81 ARG A C 1
ATOM 594 O O . ARG A 1 81 ? 5.443 -7.703 -2.473 1.00 86.56 81 ARG A O 1
ATOM 601 N N . ASP A 1 82 ? 6.136 -7.990 -0.353 1.00 87.56 82 ASP A N 1
ATOM 602 C CA . ASP A 1 82 ? 5.267 -9.128 -0.073 1.00 87.56 82 ASP A CA 1
ATOM 603 C C . ASP A 1 82 ? 3.788 -8.728 -0.181 1.00 87.56 82 ASP A C 1
ATOM 605 O O . ASP A 1 82 ? 3.010 -9.391 -0.864 1.00 87.56 82 ASP A O 1
ATOM 609 N N . LEU A 1 83 ? 3.435 -7.559 0.364 1.00 87.19 83 LEU A N 1
ATOM 610 C CA . LEU A 1 83 ? 2.092 -6.985 0.245 1.00 87.19 83 LEU A CA 1
ATOM 611 C C . LEU A 1 83 ? 1.694 -6.743 -1.204 1.00 87.19 83 LEU A C 1
ATOM 613 O O . LEU A 1 83 ? 0.581 -7.073 -1.611 1.00 87.19 83 LEU A O 1
ATOM 617 N N . TYR A 1 84 ? 2.619 -6.210 -2.000 1.00 87.31 84 TYR A N 1
ATOM 618 C CA . TYR A 1 84 ? 2.376 -5.994 -3.417 1.00 87.31 84 TYR A CA 1
ATOM 619 C C . TYR A 1 84 ? 2.123 -7.309 -4.156 1.00 87.31 84 TYR A C 1
ATOM 621 O O . TYR A 1 84 ? 1.188 -7.389 -4.947 1.00 87.31 84 TYR A O 1
ATOM 629 N N . HIS A 1 85 ? 2.891 -8.363 -3.862 1.00 87.12 85 HIS A N 1
ATOM 630 C CA . HIS A 1 85 ? 2.658 -9.693 -4.428 1.00 87.12 85 HIS A CA 1
ATOM 631 C C . HIS A 1 85 ? 1.316 -10.294 -3.990 1.00 87.12 85 HIS A C 1
ATOM 633 O O . HIS A 1 85 ? 0.638 -10.889 -4.826 1.00 87.12 85 HIS A O 1
ATOM 639 N N . GLN A 1 86 ? 0.902 -10.113 -2.732 1.00 87.44 86 GLN A N 1
ATOM 640 C CA . GLN A 1 86 ? -0.401 -10.577 -2.240 1.00 87.44 86 GLN A CA 1
ATOM 641 C C . GLN A 1 86 ? -1.566 -9.884 -2.965 1.00 87.44 86 GLN A C 1
ATOM 643 O O . GLN A 1 86 ? -2.481 -10.554 -3.441 1.00 87.44 86 GLN A O 1
ATOM 648 N N . LEU A 1 87 ? -1.507 -8.555 -3.110 1.00 84.25 87 LEU A N 1
ATOM 649 C CA . LEU A 1 87 ? -2.511 -7.776 -3.846 1.00 84.25 87 LEU A CA 1
ATOM 650 C C . LEU A 1 87 ? -2.520 -8.141 -5.333 1.00 84.25 87 LEU A C 1
ATOM 652 O O . LEU A 1 87 ? -3.576 -8.372 -5.916 1.00 84.25 87 LEU A O 1
ATOM 656 N N . CYS A 1 88 ? -1.335 -8.249 -5.935 1.00 80.25 88 CYS A N 1
ATOM 657 C CA . CYS A 1 88 ? -1.149 -8.711 -7.303 1.00 80.25 88 CYS A CA 1
ATOM 658 C C . CYS A 1 88 ? -1.817 -10.079 -7.538 1.00 80.25 88 CYS A C 1
ATOM 660 O O . CYS A 1 88 ? -2.542 -10.236 -8.516 1.00 80.25 88 CYS A O 1
ATOM 662 N N . ALA A 1 89 ? -1.577 -11.055 -6.653 1.00 82.62 89 ALA A N 1
ATOM 663 C CA . ALA A 1 89 ? -2.063 -12.431 -6.779 1.00 82.62 89 ALA A CA 1
ATOM 664 C C . ALA A 1 89 ? -3.591 -12.548 -6.724 1.00 82.62 89 ALA A C 1
ATOM 666 O O . ALA A 1 89 ? -4.150 -13.532 -7.203 1.00 82.62 89 ALA A O 1
ATOM 667 N N . HIS A 1 90 ? -4.265 -11.542 -6.171 1.00 75.81 90 HIS A N 1
ATOM 668 C CA . HIS A 1 90 ? -5.718 -11.471 -6.137 1.00 75.81 90 HIS A CA 1
ATOM 669 C C . HIS A 1 90 ? -6.335 -11.163 -7.515 1.00 75.81 90 HIS A C 1
ATOM 671 O O . HIS A 1 90 ? -7.488 -11.502 -7.773 1.00 75.81 90 HIS A O 1
ATOM 677 N N . SER A 1 91 ? -5.576 -10.552 -8.431 1.00 70.25 91 SER A N 1
ATOM 678 C CA . SER A 1 91 ? -6.052 -10.230 -9.778 1.00 70.25 91 SER A CA 1
ATOM 679 C C . SER A 1 91 ? -5.857 -11.402 -10.745 1.00 70.25 91 SER A C 1
ATOM 681 O O . SER A 1 91 ? -4.790 -12.009 -10.820 1.00 70.25 91 SER A O 1
ATOM 683 N N . THR A 1 92 ? -6.855 -11.680 -11.588 1.00 70.06 92 THR A N 1
ATOM 684 C CA . THR A 1 92 ? -6.800 -12.751 -12.610 1.00 70.06 92 THR A CA 1
ATOM 685 C C . THR A 1 92 ? -5.746 -12.515 -13.697 1.00 70.06 92 THR A C 1
ATOM 687 O O . THR A 1 92 ? -5.423 -13.421 -14.464 1.00 70.06 92 THR A O 1
ATOM 690 N N . LYS A 1 93 ? -5.193 -11.300 -13.778 1.00 71.12 93 LYS A N 1
ATOM 691 C CA . LYS A 1 93 ? -4.137 -10.902 -14.723 1.00 71.12 93 LYS A CA 1
ATOM 692 C C . LYS A 1 93 ? -2.728 -11.014 -14.128 1.00 71.12 93 LYS A C 1
ATOM 694 O O . LYS A 1 93 ? -1.771 -10.565 -14.757 1.00 71.12 93 LYS A O 1
ATOM 699 N N . TYR A 1 94 ? -2.590 -11.603 -12.940 1.00 73.62 94 TYR A N 1
ATOM 700 C CA . TYR A 1 94 ? -1.322 -11.684 -12.229 1.00 73.62 94 TYR A CA 1
ATOM 701 C C . TYR A 1 94 ? -0.234 -12.436 -13.001 1.00 73.62 94 TYR A C 1
ATOM 703 O O . TYR A 1 94 ? -0.407 -13.579 -13.425 1.00 73.62 94 TYR A O 1
ATOM 711 N N . ARG A 1 95 ? 0.941 -11.807 -13.094 1.00 78.69 95 ARG A N 1
ATOM 712 C CA . ARG A 1 95 ? 2.202 -12.460 -13.445 1.00 78.69 95 ARG A CA 1
ATOM 713 C C . ARG A 1 95 ? 3.264 -12.060 -12.436 1.00 78.69 95 ARG A C 1
ATOM 715 O O . ARG A 1 95 ? 3.633 -10.892 -12.343 1.00 78.69 95 ARG A O 1
ATOM 722 N N . GLN A 1 96 ? 3.792 -13.049 -11.720 1.00 82.69 96 GLN A N 1
ATOM 723 C CA . GLN A 1 96 ? 4.830 -12.841 -10.709 1.00 82.69 96 GLN A CA 1
ATOM 724 C C . GLN A 1 96 ? 6.055 -12.105 -11.272 1.00 82.69 96 GLN A C 1
ATOM 726 O O . GLN A 1 96 ? 6.557 -11.186 -10.630 1.00 82.69 96 GLN A O 1
ATOM 731 N N . ALA A 1 97 ? 6.486 -12.460 -12.488 1.00 86.31 97 ALA A N 1
ATOM 732 C CA . ALA A 1 97 ? 7.619 -11.823 -13.156 1.00 86.31 97 ALA A CA 1
ATOM 733 C C . ALA A 1 97 ? 7.369 -10.334 -13.459 1.00 86.31 97 ALA A C 1
ATOM 735 O O . ALA A 1 97 ? 8.256 -9.506 -13.258 1.00 86.31 97 ALA A O 1
ATOM 736 N N . ASP A 1 98 ? 6.166 -9.971 -13.910 1.00 84.88 98 ASP A N 1
ATOM 737 C CA . ASP A 1 98 ? 5.814 -8.577 -14.193 1.00 84.88 98 ASP A CA 1
ATOM 738 C C . ASP A 1 98 ? 5.676 -7.755 -12.904 1.00 84.88 98 ASP A C 1
ATOM 740 O O . ASP A 1 98 ? 6.204 -6.642 -12.845 1.00 84.88 98 ASP A O 1
ATOM 744 N N . CYS A 1 99 ? 5.064 -8.315 -11.849 1.00 85.62 99 CYS A N 1
ATOM 745 C CA . CYS A 1 99 ? 4.986 -7.652 -10.540 1.00 85.62 99 CYS A CA 1
ATOM 746 C C . CYS A 1 99 ? 6.383 -7.405 -9.955 1.00 85.62 99 CYS A C 1
ATOM 748 O O . CYS A 1 99 ? 6.660 -6.299 -9.498 1.00 85.62 99 CYS A O 1
ATOM 750 N N . GLU A 1 100 ? 7.294 -8.382 -10.011 1.00 88.12 100 GLU A N 1
ATOM 751 C CA . GLU A 1 100 ? 8.657 -8.199 -9.499 1.00 88.12 100 GLU A CA 1
ATOM 752 C C . GLU A 1 100 ? 9.442 -7.154 -10.304 1.00 88.12 100 GLU A C 1
ATOM 754 O O . GLU A 1 100 ? 10.110 -6.295 -9.724 1.00 88.12 100 GLU A O 1
ATOM 759 N N . ARG A 1 101 ? 9.332 -7.163 -11.638 1.00 89.44 101 ARG A N 1
ATOM 760 C CA . ARG A 1 101 ? 9.957 -6.135 -12.486 1.00 89.44 101 ARG A CA 1
ATOM 761 C C . ARG A 1 101 ? 9.413 -4.744 -12.173 1.00 89.44 101 ARG A C 1
ATOM 763 O O . ARG A 1 101 ? 10.192 -3.796 -12.074 1.00 89.44 101 ARG A O 1
ATOM 770 N N . LYS A 1 102 ? 8.094 -4.620 -11.995 1.00 86.06 102 LYS A N 1
ATOM 771 C CA . LYS A 1 102 ? 7.454 -3.356 -11.623 1.00 86.06 102 LYS A CA 1
ATOM 772 C C . LYS A 1 102 ? 7.917 -2.893 -10.246 1.00 86.06 102 LYS A C 1
ATOM 774 O O . LYS A 1 102 ? 8.271 -1.732 -10.095 1.00 86.06 102 LYS A O 1
ATOM 779 N N . TRP A 1 103 ? 8.013 -3.807 -9.287 1.00 88.44 103 TRP A N 1
ATOM 780 C CA . TRP A 1 103 ? 8.514 -3.518 -7.950 1.00 88.44 103 TRP A CA 1
ATOM 781 C C . TRP A 1 103 ? 9.943 -2.963 -7.970 1.00 88.44 103 TRP A C 1
ATOM 783 O O . TRP A 1 103 ? 10.223 -1.921 -7.380 1.00 88.44 103 TRP A O 1
ATOM 793 N N . GLN A 1 104 ? 10.845 -3.606 -8.716 1.00 89.31 104 GLN A N 1
ATOM 794 C CA . GLN A 1 104 ? 12.209 -3.104 -8.900 1.00 89.31 104 GLN A CA 1
ATOM 795 C C . GLN A 1 104 ? 12.235 -1.729 -9.578 1.00 89.31 104 GLN A C 1
ATOM 797 O O . GLN A 1 104 ? 13.063 -0.891 -9.229 1.00 89.31 104 GLN A O 1
ATOM 802 N N . GLN A 1 105 ? 11.338 -1.485 -10.537 1.00 86.88 105 GLN A N 1
ATOM 803 C CA . GLN A 1 105 ? 11.192 -0.178 -11.171 1.00 86.88 105 GLN A CA 1
ATOM 804 C C . GLN A 1 105 ? 10.743 0.882 -10.156 1.00 86.88 105 GLN A C 1
ATOM 806 O O . GLN A 1 105 ? 11.325 1.963 -10.134 1.00 86.88 105 GLN A O 1
ATOM 811 N N . CYS A 1 106 ? 9.768 0.568 -9.298 1.00 84.62 106 CYS A N 1
ATOM 812 C CA . CYS A 1 106 ? 9.292 1.470 -8.251 1.00 84.62 106 CYS A CA 1
ATOM 813 C C . CYS A 1 106 ? 10.398 1.815 -7.250 1.00 84.62 106 CYS A C 1
ATOM 815 O O . CYS A 1 106 ? 10.571 2.984 -6.938 1.00 84.62 106 CYS A O 1
ATOM 817 N N . LEU A 1 107 ? 11.207 0.834 -6.831 1.00 85.12 107 LEU A N 1
ATOM 818 C CA . LEU A 1 107 ? 12.356 1.079 -5.950 1.00 85.12 107 LEU A CA 1
ATOM 819 C C . LEU A 1 107 ? 13.423 1.984 -6.584 1.00 85.12 107 LEU A C 1
ATOM 821 O O . LEU A 1 107 ? 14.109 2.714 -5.875 1.00 85.12 107 LEU A O 1
ATOM 825 N N . ARG A 1 108 ? 13.589 1.924 -7.911 1.00 84.69 108 ARG A N 1
ATOM 826 C CA . ARG A 1 108 ? 14.557 2.752 -8.649 1.00 84.69 108 ARG A CA 1
ATOM 827 C C . ARG A 1 108 ? 14.032 4.158 -8.955 1.00 84.69 108 ARG A C 1
ATOM 829 O O . ARG A 1 108 ? 14.836 5.074 -9.043 1.00 84.69 108 ARG A O 1
ATOM 836 N N . GLN A 1 109 ? 12.720 4.310 -9.146 1.00 78.38 109 GLN A N 1
ATOM 837 C CA . GLN A 1 109 ? 12.038 5.558 -9.523 1.00 78.38 109 GLN A CA 1
ATOM 838 C C . GLN A 1 109 ? 11.199 6.128 -8.369 1.00 78.38 109 GLN A C 1
ATOM 840 O O . GLN A 1 109 ? 10.084 6.602 -8.570 1.00 78.38 109 GLN A O 1
ATOM 845 N N . THR A 1 110 ? 11.687 6.052 -7.130 1.00 68.50 110 THR A N 1
ATOM 846 C CA . THR A 1 110 ? 11.025 6.739 -6.015 1.00 68.50 110 THR A CA 1
ATOM 847 C C . THR A 1 110 ? 11.228 8.247 -6.172 1.00 68.50 110 THR A C 1
ATOM 849 O O . THR A 1 110 ? 12.204 8.811 -5.692 1.00 68.50 110 THR A O 1
ATOM 852 N N . ASP A 1 111 ? 10.293 8.911 -6.851 1.00 64.44 111 ASP A N 1
ATOM 853 C CA . ASP A 1 111 ? 10.285 10.372 -7.025 1.00 64.44 111 ASP A CA 1
ATOM 854 C C . ASP A 1 111 ? 9.661 11.116 -5.823 1.00 64.44 111 ASP A C 1
ATOM 856 O O . ASP A 1 111 ? 9.425 12.321 -5.884 1.00 64.44 111 ASP A O 1
ATOM 860 N N . GLY A 1 112 ? 9.301 10.409 -4.743 1.00 67.12 112 GLY A N 1
ATOM 861 C CA . GLY A 1 112 ? 8.683 10.988 -3.538 1.00 67.12 112 GLY A CA 1
ATOM 862 C C . GLY A 1 112 ? 7.284 11.592 -3.743 1.00 67.12 112 GLY A C 1
ATOM 863 O O . GLY A 1 112 ? 6.698 12.133 -2.807 1.00 67.12 112 GLY A O 1
ATOM 864 N N . ARG A 1 113 ? 6.725 11.499 -4.958 1.00 68.94 113 ARG A N 1
ATOM 865 C CA . ARG A 1 113 ? 5.402 12.036 -5.328 1.00 68.94 113 ARG A CA 1
ATOM 866 C C . ARG A 1 113 ? 4.237 11.202 -4.804 1.00 68.94 113 ARG A C 1
ATOM 868 O O . ARG A 1 113 ? 3.123 11.705 -4.691 1.00 68.94 113 ARG A O 1
ATOM 875 N N . THR A 1 114 ? 4.469 9.923 -4.527 1.00 72.75 114 THR A N 1
ATOM 876 C CA . THR A 1 114 ? 3.437 8.981 -4.090 1.00 72.75 114 THR A CA 1
ATOM 877 C C . THR A 1 114 ? 3.870 8.353 -2.776 1.00 72.75 114 THR A C 1
ATOM 879 O O . THR A 1 114 ? 4.852 7.623 -2.734 1.00 72.75 114 THR A O 1
ATOM 882 N N . SER A 1 115 ? 3.127 8.643 -1.711 1.00 83.12 115 SER A N 1
ATOM 883 C CA . SER A 1 115 ? 3.388 8.135 -0.360 1.00 83.12 115 SER A CA 1
ATOM 884 C C . SER A 1 115 ? 2.375 7.059 0.025 1.00 83.12 115 SER A C 1
ATOM 886 O O . SER A 1 115 ? 1.337 6.905 -0.619 1.00 83.12 115 SER A O 1
ATOM 888 N N . ILE A 1 116 ? 2.614 6.369 1.143 1.00 86.00 116 ILE A N 1
ATOM 889 C CA . ILE A 1 116 ? 1.694 5.359 1.695 1.00 86.00 116 ILE A CA 1
ATOM 890 C C . ILE A 1 116 ? 0.270 5.892 1.948 1.00 86.00 116 ILE A C 1
ATOM 892 O O . ILE A 1 116 ? -0.700 5.139 1.926 1.00 86.00 116 ILE A O 1
ATOM 896 N N . ALA A 1 117 ? 0.112 7.211 2.097 1.00 85.25 117 ALA A N 1
ATOM 897 C CA . ALA A 1 117 ? -1.186 7.881 2.153 1.00 85.25 117 ALA A CA 1
ATOM 898 C C . ALA A 1 117 ? -2.084 7.556 0.944 1.00 85.25 117 ALA A C 1
ATOM 900 O O . ALA A 1 117 ? -3.288 7.369 1.113 1.00 85.25 117 ALA A O 1
ATOM 901 N N . THR A 1 118 ? -1.511 7.434 -0.259 1.00 87.56 118 THR A N 1
ATOM 902 C CA . THR A 1 118 ? -2.250 7.059 -1.472 1.00 87.56 118 THR A CA 1
ATOM 903 C C . THR A 1 118 ? -2.854 5.664 -1.337 1.00 87.56 118 THR A C 1
ATOM 905 O O . THR A 1 118 ? -4.022 5.474 -1.661 1.00 87.56 118 THR A O 1
ATOM 908 N N . PHE A 1 119 ? -2.107 4.713 -0.772 1.00 88.50 119 PHE A N 1
ATOM 909 C CA . PHE A 1 119 ? -2.610 3.368 -0.502 1.00 88.50 119 PHE A CA 1
ATOM 910 C C . PHE A 1 119 ? -3.790 3.387 0.481 1.00 88.50 119 PHE A C 1
ATOM 912 O O . PHE A 1 119 ? -4.837 2.805 0.198 1.00 88.50 119 PHE A O 1
ATOM 919 N N . TYR A 1 120 ? -3.669 4.109 1.600 1.00 88.00 120 TYR A N 1
ATOM 920 C CA . TYR A 1 120 ? -4.765 4.219 2.569 1.00 88.00 120 TYR A CA 1
ATOM 921 C C . TYR A 1 120 ? -6.001 4.909 1.984 1.00 88.00 120 TYR A C 1
ATOM 923 O O . TYR A 1 120 ? -7.129 4.522 2.289 1.00 88.00 120 TYR A O 1
ATOM 931 N N . HIS A 1 121 ? -5.802 5.909 1.123 1.00 88.31 121 HIS A N 1
ATOM 932 C CA . HIS A 1 121 ? -6.892 6.570 0.417 1.00 88.31 121 HIS A CA 1
ATOM 933 C C . HIS A 1 121 ? -7.634 5.598 -0.510 1.00 88.31 121 HIS A C 1
ATOM 935 O O . HIS A 1 121 ? -8.858 5.512 -0.440 1.00 88.31 121 HIS A O 1
ATOM 941 N N . MET A 1 122 ? -6.906 4.819 -1.316 1.00 87.25 122 MET A N 1
ATOM 942 C CA . MET A 1 122 ? -7.488 3.798 -2.198 1.00 87.25 122 MET A CA 1
ATOM 943 C C . MET A 1 122 ? -8.245 2.727 -1.408 1.00 87.25 122 MET A C 1
ATOM 945 O O . MET A 1 122 ? -9.374 2.381 -1.744 1.00 87.25 122 MET A O 1
ATOM 949 N N . ALA A 1 123 ? -7.663 2.246 -0.309 1.00 88.12 123 ALA A N 1
ATOM 950 C CA . ALA A 1 123 ? -8.319 1.277 0.557 1.00 88.12 123 ALA A CA 1
ATOM 951 C C . ALA A 1 123 ? -9.621 1.836 1.157 1.00 88.12 123 ALA A C 1
ATOM 953 O O . ALA A 1 123 ? -10.647 1.156 1.159 1.00 88.12 123 ALA A O 1
ATOM 954 N N . ARG A 1 124 ? -9.623 3.104 1.591 1.00 88.81 124 ARG A N 1
ATOM 955 C CA . ARG A 1 124 ? -10.841 3.777 2.061 1.00 88.81 124 ARG A CA 1
ATOM 956 C C . ARG A 1 124 ? -11.901 3.887 0.964 1.00 88.81 124 ARG A C 1
ATOM 958 O O . ARG A 1 124 ? -13.078 3.688 1.250 1.00 88.81 124 ARG A O 1
ATOM 965 N N . GLN A 1 125 ? -11.502 4.176 -0.275 1.00 86.44 125 GLN A N 1
ATOM 966 C CA . GLN A 1 125 ? -12.424 4.222 -1.416 1.00 86.44 125 GLN A CA 1
ATOM 967 C C . GLN A 1 125 ? -13.043 2.857 -1.732 1.00 86.44 125 GLN A C 1
ATOM 969 O O . GLN A 1 125 ? -14.209 2.797 -2.106 1.00 86.44 125 GLN A O 1
ATOM 974 N N . ALA A 1 126 ? -12.316 1.768 -1.487 1.00 84.88 126 ALA A N 1
ATOM 975 C CA . ALA A 1 126 ? -12.832 0.404 -1.585 1.00 84.88 126 ALA A CA 1
ATOM 976 C C . ALA A 1 126 ? -13.721 -0.028 -0.398 1.00 84.88 126 ALA A C 1
ATOM 978 O O . ALA A 1 126 ? -14.109 -1.191 -0.309 1.00 84.88 126 ALA A O 1
ATOM 979 N N . GLY A 1 127 ? -14.045 0.885 0.526 1.00 84.25 127 GLY A N 1
ATOM 980 C CA . GLY A 1 127 ? -14.890 0.597 1.688 1.00 84.25 127 GLY A CA 1
ATOM 981 C C . GLY A 1 127 ? -14.133 -0.004 2.874 1.00 84.25 127 GLY A C 1
ATOM 982 O O . GLY A 1 127 ? -14.730 -0.687 3.704 1.00 84.25 127 GLY A O 1
ATOM 983 N N . VAL A 1 128 ? -12.816 0.212 2.967 1.00 86.00 128 VAL A N 1
ATOM 984 C CA . VAL A 1 128 ? -12.020 -0.207 4.126 1.00 86.00 128 VAL A CA 1
ATOM 985 C C . VAL A 1 128 ? -11.919 0.902 5.168 1.00 86.00 128 VAL A C 1
ATOM 987 O O . VAL A 1 128 ? -11.335 1.959 4.931 1.00 86.00 128 VAL A O 1
ATOM 990 N N . ASP A 1 129 ? -12.423 0.631 6.370 1.00 86.56 129 ASP A N 1
ATOM 991 C CA . ASP A 1 129 ? -12.311 1.530 7.519 1.00 86.56 129 ASP A CA 1
ATOM 992 C C . ASP A 1 129 ? -10.901 1.529 8.132 1.00 86.56 129 ASP A C 1
ATOM 994 O O . ASP A 1 129 ? -10.625 0.887 9.148 1.00 86.56 129 ASP A O 1
ATOM 998 N N . ILE A 1 130 ? -10.001 2.323 7.545 1.00 86.44 130 ILE A N 1
ATOM 999 C CA . ILE A 1 130 ? -8.623 2.504 8.036 1.00 86.44 130 ILE A CA 1
ATOM 1000 C C . ILE A 1 130 ? -8.605 2.955 9.503 1.00 86.44 130 ILE A C 1
ATOM 1002 O O . ILE A 1 130 ? -7.807 2.465 10.295 1.00 86.44 130 ILE A O 1
ATOM 1006 N N . SER A 1 131 ? -9.531 3.830 9.907 1.00 82.94 131 SER A N 1
ATOM 1007 C CA . SER A 1 131 ? -9.659 4.288 11.296 1.00 82.94 131 SER A CA 1
ATOM 1008 C C . SER A 1 131 ? -9.940 3.143 12.273 1.00 82.94 131 SER A C 1
ATOM 1010 O O . SER A 1 131 ? -9.406 3.136 13.385 1.00 82.94 131 SER A O 1
ATOM 1012 N N . ALA A 1 132 ? -10.765 2.171 11.871 1.00 83.94 132 ALA A N 1
ATOM 1013 C CA . ALA A 1 132 ? -11.072 1.002 12.688 1.00 83.94 132 ALA A CA 1
ATOM 1014 C C . ALA A 1 132 ? -9.857 0.073 12.789 1.00 83.94 132 ALA A C 1
ATOM 1016 O O . ALA A 1 132 ? -9.521 -0.358 13.892 1.00 83.94 132 ALA A O 1
ATOM 1017 N N . ILE A 1 133 ? -9.152 -0.150 11.675 1.00 85.00 133 ILE A N 1
ATOM 1018 C CA . ILE A 1 133 ? -7.932 -0.967 11.621 1.00 85.00 133 ILE A CA 1
ATOM 1019 C C . ILE A 1 133 ? -6.83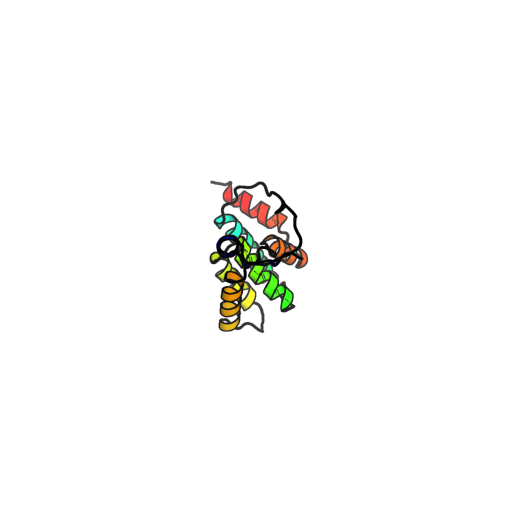0 -0.354 12.489 1.00 85.00 133 ILE A C 1
ATOM 1021 O O . ILE A 1 133 ? -6.272 -1.034 13.346 1.00 85.00 133 ILE A O 1
ATOM 1025 N N . THR A 1 134 ? -6.564 0.948 12.364 1.00 82.38 134 THR A N 1
ATOM 1026 C CA . THR A 1 134 ? -5.553 1.632 13.184 1.00 82.38 134 THR A CA 1
ATOM 1027 C C . THR A 1 134 ? -5.900 1.592 14.670 1.00 82.38 134 THR A C 1
ATOM 1029 O O . THR A 1 134 ? -5.028 1.383 15.517 1.00 82.38 134 THR A O 1
ATOM 1032 N N . LYS A 1 135 ? -7.184 1.752 15.013 1.00 81.31 135 LYS A N 1
ATOM 1033 C CA . LYS A 1 135 ? -7.662 1.636 16.396 1.00 81.31 135 LYS A CA 1
ATOM 1034 C C . LYS A 1 135 ? -7.506 0.211 16.928 1.00 81.31 135 LYS A C 1
ATOM 1036 O O . LYS A 1 135 ? -7.083 0.042 18.070 1.00 81.31 135 LYS A O 1
ATOM 1041 N N . GLN A 1 136 ? -7.815 -0.794 16.112 1.00 79.31 136 GLN A N 1
ATOM 1042 C CA . GLN A 1 136 ? -7.648 -2.207 16.445 1.00 79.31 136 GLN A CA 1
ATOM 1043 C C . GLN A 1 136 ? -6.171 -2.550 16.661 1.00 79.31 136 GLN A C 1
ATOM 1045 O O . GLN A 1 136 ? -5.834 -3.140 17.684 1.00 79.31 136 GLN A O 1
ATOM 1050 N N . TYR A 1 137 ? -5.294 -2.113 15.757 1.00 78.12 137 TYR A N 1
ATOM 1051 C CA . TYR A 1 137 ? -3.854 -2.334 15.846 1.00 78.12 137 TYR A CA 1
ATOM 1052 C C . TYR A 1 137 ? -3.268 -1.737 17.132 1.00 78.12 137 TYR A C 1
ATOM 1054 O O . TYR A 1 137 ? -2.636 -2.443 17.916 1.00 78.12 137 TYR A O 1
ATOM 1062 N N . ARG A 1 138 ? -3.574 -0.464 17.426 1.00 72.75 138 ARG A N 1
ATOM 1063 C CA . ARG A 1 138 ? -3.131 0.195 18.667 1.00 72.75 138 ARG A CA 1
ATOM 1064 C C . ARG A 1 138 ? -3.662 -0.499 19.918 1.00 72.75 138 ARG A C 1
ATOM 1066 O O . ARG A 1 138 ? -2.917 -0.649 20.877 1.00 72.75 138 ARG A O 1
ATOM 1073 N N . LYS A 1 139 ? -4.928 -0.933 19.918 1.00 70.94 139 LYS A N 1
ATOM 1074 C CA . LYS A 1 139 ? -5.523 -1.642 21.062 1.00 70.94 139 LYS A CA 1
ATOM 1075 C C . LYS A 1 139 ? -4.834 -2.984 21.316 1.00 70.94 139 LYS A C 1
ATOM 1077 O O . LYS A 1 139 ? -4.640 -3.343 22.470 1.00 70.94 139 LYS A O 1
ATOM 1082 N N . ASN A 1 140 ? -4.458 -3.699 20.257 1.00 69.00 140 ASN A 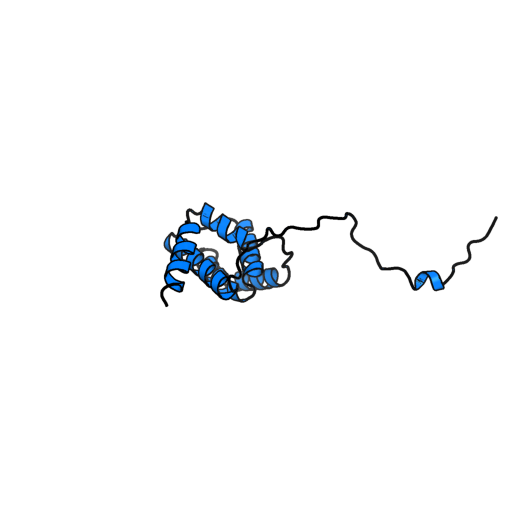N 1
ATOM 1083 C CA . ASN A 1 140 ? -3.768 -4.981 20.372 1.00 69.00 140 ASN A CA 1
ATOM 1084 C C . ASN A 1 140 ? -2.312 -4.815 20.845 1.00 69.00 140 ASN A C 1
ATOM 1086 O O . ASN A 1 140 ? -1.805 -5.672 21.558 1.00 69.00 140 ASN A O 1
ATOM 1090 N N . HIS A 1 141 ? -1.658 -3.704 20.486 1.00 62.56 141 HIS A N 1
ATOM 1091 C CA . HIS A 1 141 ? -0.268 -3.424 20.863 1.00 62.56 141 HIS A CA 1
ATOM 1092 C C . HIS A 1 141 ? -0.112 -2.821 22.275 1.00 62.56 141 HIS A C 1
ATOM 1094 O O . HIS A 1 141 ? 0.944 -2.955 22.876 1.00 62.56 141 HIS A O 1
ATOM 1100 N N . PHE A 1 142 ? -1.156 -2.194 22.834 1.00 60.66 142 PHE A N 1
ATOM 1101 C CA . PHE A 1 142 ? -1.135 -1.590 24.181 1.00 60.66 142 PHE A CA 1
ATOM 1102 C C . PHE A 1 142 ? -1.558 -2.553 25.311 1.00 60.66 142 PHE A C 1
ATOM 1104 O O . PHE A 1 142 ? -1.725 -2.124 26.448 1.00 60.66 142 PHE A O 1
ATOM 1111 N N . ASN A 1 143 ? -1.792 -3.835 25.007 1.00 52.94 143 ASN A N 1
ATOM 1112 C CA . ASN A 1 143 ? -2.221 -4.850 25.980 1.00 52.94 143 ASN A CA 1
ATOM 1113 C C . ASN A 1 143 ? -1.058 -5.752 26.444 1.00 52.94 143 ASN A C 1
ATOM 1115 O O . ASN A 1 143 ? -1.261 -6.945 26.674 1.00 52.94 143 ASN A O 1
ATOM 1119 N N . TYR A 1 144 ? 0.151 -5.201 26.554 1.00 42.12 144 TYR A N 1
ATOM 1120 C CA . TYR A 1 144 ? 1.302 -5.893 27.131 1.00 42.12 144 TYR A CA 1
ATOM 1121 C C . TYR A 1 144 ? 1.972 -5.024 28.191 1.00 42.12 144 TYR A C 1
ATOM 1123 O O . TYR A 1 144 ? 2.215 -3.833 27.889 1.00 42.12 144 TYR A O 1
#

Sequence (144 aa):
MEALAFDPLAWLEQPTDAQGATPSACQQPTVSQPLSPSEELALATAVTRELIVRNANIAESYDDYVRLGFALANGLGSAGRDLYHQLCAHSTKYRQADCERKWQQCLRQTDGRTSIATFYHMARQAGVDISAITKQYRKNHFNY

Radius of gyration: 22.45 Å; chains: 1; bounding box: 56×62×57 Å